Protein AF-A0A5J4PQX4-F1 (afdb_monomer)

Mean predicted aligned error: 5.19 Å

Secondary structure (DSSP, 8-state):
--HHHHHHHHHH--SPBS-GGG---HHHHHHHHHTT-B---HHHHHHHHHHTTT---HHHHHHHHSHHHHHHHTTSPPPTTSS-HHHHHHHHHHHHT-SSS-HHHHHHHHTT--S-BS---GGGS-HHHHHHHHHTT-B---HHHHHHHHHHH-

Foldseek 3Di:
DDPVVLLVVLLPDPAAAAACVVPPDLSNLLSSLLSVRHQLELLRLLVSCVVVVVDPDPSPLNNLLPPVSLQVHLVAARDCQVVHNVSSVSNVLCLLQDQSNDLNSSLSNLSNYPAADADHPCLPHDLSSVVSCVVSRRYDPDPVVVVSVVVSPD

Sequence (154 aa):
MTEKEKTLIIQKEKTKISNLSDIKMLEIDKILLQESKVVPTWNNLISHFHRDENIMSEHIIIFLNNKENAAILSEEKIAMENPDEETVDKFLSAIILNSEINNESYSMILKSIPYYYDSLAVENLPKEKVELLIKNDKLGLTEENYTTLKGFFF

pLDDT: mean 90.42, std 8.06, range [60.59, 98.56]

Organism: NCBI:txid433724

Radius of gyration: 16.73 Å; Cα contacts (8 Å, |Δi|>4): 182; chains: 1; bounding box: 44×27×49 Å

Structure (mmCIF, N/CA/C/O backbone):
data_AF-A0A5J4PQX4-F1
#
_entry.id   AF-A0A5J4PQX4-F1
#
loop_
_atom_site.group_PDB
_atom_site.id
_atom_site.type_symbol
_atom_site.label_atom_id
_atom_site.label_alt_id
_atom_site.label_comp_id
_atom_site.label_asym_id
_atom_site.label_entity_id
_atom_site.label_seq_id
_atom_site.pdbx_PDB_ins_code
_atom_site.Cartn_x
_atom_site.Cartn_y
_atom_site.Cartn_z
_atom_site.occupancy
_atom_site.B_iso_or_equiv
_atom_site.auth_seq_id
_at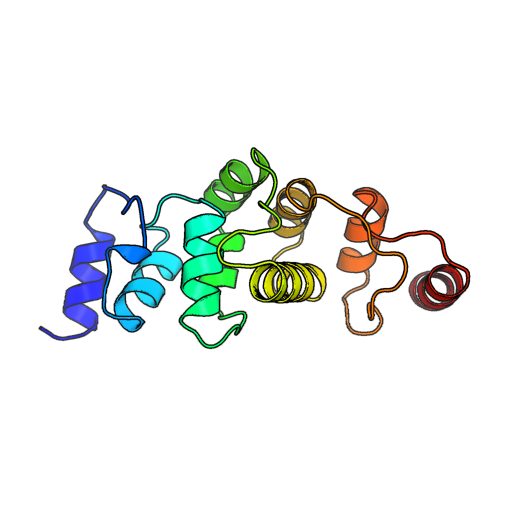om_site.auth_comp_id
_atom_site.auth_asym_id
_atom_site.auth_atom_id
_atom_site.pdbx_PDB_model_num
ATOM 1 N N . MET A 1 1 ? -13.500 16.300 26.478 1.00 61.72 1 MET A N 1
ATOM 2 C CA . MET A 1 1 ? -12.717 15.073 26.262 1.00 61.72 1 MET A CA 1
ATOM 3 C C . MET A 1 1 ? -11.481 15.443 25.462 1.00 61.72 1 MET A C 1
ATOM 5 O O . MET A 1 1 ? -11.628 16.068 24.418 1.00 61.72 1 MET A O 1
ATOM 9 N N . THR A 1 2 ? -10.298 15.153 25.986 1.00 81.75 2 THR A N 1
ATOM 10 C CA . THR A 1 2 ? -8.998 15.411 25.347 1.00 81.75 2 THR A CA 1
ATOM 11 C C . THR A 1 2 ? -8.680 14.333 24.305 1.00 81.75 2 THR A C 1
ATOM 13 O O . THR A 1 2 ? -9.243 13.241 24.362 1.00 81.75 2 THR A O 1
ATOM 16 N N . GLU A 1 3 ? -7.764 14.599 23.370 1.00 75.25 3 GLU A N 1
ATOM 17 C CA . GLU A 1 3 ? -7.321 13.594 22.383 1.00 75.25 3 GLU A CA 1
ATOM 18 C C . GLU A 1 3 ? -6.781 12.324 23.055 1.00 75.25 3 GLU A C 1
ATOM 20 O O . GLU A 1 3 ? -7.139 11.211 22.684 1.00 75.25 3 GLU A O 1
ATOM 25 N N . LYS A 1 4 ? -6.032 12.484 24.152 1.00 79.81 4 LYS A N 1
ATOM 26 C CA . LYS A 1 4 ? -5.520 11.363 24.947 1.00 79.81 4 LYS A CA 1
ATOM 27 C C . LYS A 1 4 ? -6.636 10.483 25.520 1.00 79.81 4 LYS A C 1
ATOM 29 O O . LYS A 1 4 ? -6.500 9.263 25.558 1.00 79.81 4 LYS A O 1
ATOM 34 N N . GLU A 1 5 ? -7.738 11.082 25.968 1.00 81.31 5 GLU A N 1
ATOM 35 C CA . GLU A 1 5 ? -8.900 10.335 26.468 1.00 81.31 5 GLU A CA 1
ATOM 36 C C . GLU A 1 5 ? -9.599 9.562 25.342 1.00 81.31 5 GLU A C 1
ATOM 38 O O . GLU A 1 5 ? -10.002 8.420 25.559 1.00 81.31 5 GLU A O 1
ATOM 43 N N . LYS A 1 6 ? -9.683 10.137 24.132 1.00 79.06 6 LYS A N 1
ATOM 44 C CA . LYS A 1 6 ? -10.249 9.460 22.953 1.00 79.06 6 LYS A CA 1
ATOM 45 C C . LYS A 1 6 ? -9.417 8.241 22.545 1.00 79.06 6 LYS A C 1
ATOM 47 O O . LYS A 1 6 ? -9.980 7.158 22.390 1.00 79.06 6 LYS A O 1
ATOM 52 N N . THR A 1 7 ? -8.092 8.380 22.442 1.00 78.50 7 THR A N 1
ATOM 53 C CA . THR A 1 7 ? -7.183 7.269 22.099 1.00 78.50 7 THR A CA 1
ATOM 54 C C . THR A 1 7 ? -7.295 6.116 23.098 1.00 78.50 7 THR A C 1
ATOM 56 O O . THR A 1 7 ? -7.405 4.959 22.700 1.00 78.50 7 THR A O 1
ATOM 59 N N . LEU A 1 8 ? -7.356 6.419 24.401 1.00 82.12 8 LEU A N 1
ATOM 60 C CA . LEU A 1 8 ? -7.494 5.405 25.453 1.00 82.12 8 LEU A CA 1
ATOM 61 C C . LEU A 1 8 ? -8.797 4.599 25.362 1.00 82.12 8 LEU A C 1
ATOM 63 O O . LEU A 1 8 ? -8.809 3.421 25.723 1.00 82.12 8 LEU A O 1
ATOM 67 N N . ILE A 1 9 ? -9.892 5.221 24.918 1.00 80.44 9 ILE A N 1
ATOM 68 C CA . ILE A 1 9 ? -11.162 4.522 24.684 1.00 80.44 9 ILE A CA 1
ATOM 69 C C . ILE A 1 9 ? -11.011 3.594 23.475 1.00 80.44 9 ILE A C 1
ATOM 71 O O . ILE A 1 9 ? -11.241 2.394 23.598 1.00 80.44 9 ILE A O 1
ATOM 75 N N . ILE A 1 10 ? -10.533 4.123 22.346 1.00 79.44 10 ILE A N 1
ATOM 76 C CA . ILE A 1 10 ? -10.346 3.380 21.089 1.00 79.44 10 ILE A CA 1
ATOM 77 C C . ILE A 1 10 ? -9.449 2.146 21.281 1.00 79.44 10 ILE A C 1
ATOM 79 O O . ILE A 1 10 ? -9.760 1.063 20.788 1.00 79.44 10 ILE A O 1
ATOM 83 N N . GLN A 1 11 ? -8.369 2.272 22.054 1.00 76.88 11 GLN A N 1
ATOM 84 C CA . GLN A 1 11 ? -7.459 1.161 22.346 1.00 76.88 11 GLN A CA 1
ATOM 85 C C . GLN A 1 11 ? -8.143 0.005 23.091 1.00 76.88 11 GLN A C 1
ATOM 87 O O . GLN A 1 11 ? -7.869 -1.163 22.795 1.00 76.88 11 GLN A O 1
ATOM 92 N N . LYS A 1 12 ? -9.050 0.317 24.028 1.00 82.19 12 LYS A N 1
ATOM 93 C CA . LYS A 1 12 ? -9.780 -0.676 24.837 1.00 82.19 12 LYS A CA 1
ATOM 94 C C . LYS A 1 12 ? -10.885 -1.383 24.061 1.00 82.19 12 LYS A C 1
ATOM 96 O O . LYS A 1 12 ? -11.217 -2.522 24.397 1.00 82.19 12 LYS A O 1
ATOM 101 N N . GLU A 1 13 ? -11.439 -0.732 23.044 1.00 79.25 13 GLU A N 1
ATOM 102 C CA . GLU A 1 13 ? -12.499 -1.314 22.234 1.00 79.25 13 GLU A CA 1
ATOM 103 C C . GLU A 1 13 ? -11.975 -2.457 21.367 1.00 79.25 13 GLU A C 1
ATOM 105 O O . GLU A 1 13 ? -10.957 -2.345 20.683 1.00 79.25 13 GLU A O 1
ATOM 110 N N . LYS A 1 14 ? -12.670 -3.595 21.396 1.00 81.56 14 LYS A N 1
ATOM 111 C CA . LYS A 1 14 ? -12.298 -4.769 20.587 1.00 81.56 14 LYS A CA 1
ATOM 112 C C . LYS A 1 14 ? -12.873 -4.711 19.174 1.00 81.56 14 LYS A C 1
ATOM 114 O O . LYS A 1 14 ? -12.337 -5.351 18.275 1.00 81.56 14 LYS A O 1
ATOM 119 N N . THR A 1 15 ? -13.959 -3.971 18.989 1.00 87.25 15 THR A N 1
ATOM 120 C CA . THR A 1 15 ? -14.681 -3.892 17.720 1.00 87.25 15 THR A CA 1
ATOM 121 C C . THR A 1 15 ? -13.960 -2.950 16.760 1.00 87.25 15 THR A C 1
ATOM 1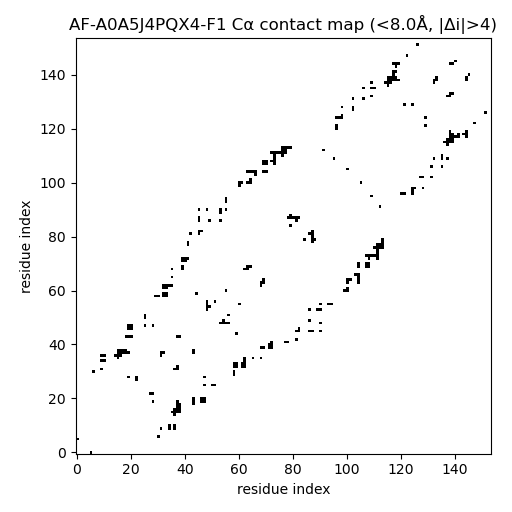23 O O . THR A 1 15 ? -13.627 -1.827 17.131 1.00 87.25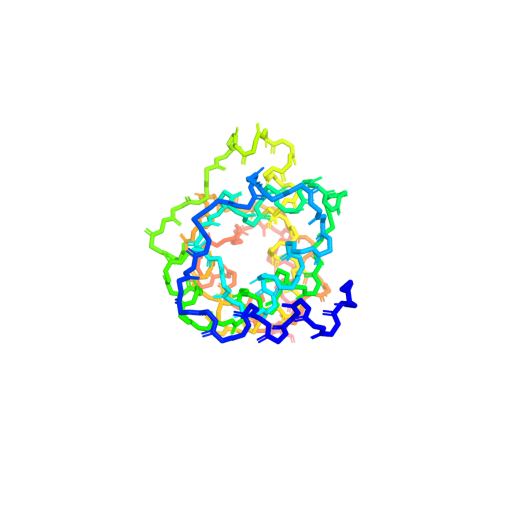 15 THR A O 1
ATOM 126 N N . LYS A 1 16 ? -13.733 -3.397 15.519 1.00 89.81 16 LYS A N 1
ATOM 127 C CA . LYS A 1 16 ? -13.255 -2.530 14.435 1.00 89.81 16 LYS A CA 1
ATOM 128 C C . LYS A 1 16 ? -14.429 -1.744 13.846 1.00 89.81 16 LYS A C 1
ATOM 130 O O . LYS A 1 16 ? -15.505 -2.302 13.639 1.00 89.81 16 LYS A O 1
ATOM 135 N N . ILE A 1 17 ? -14.206 -0.472 13.539 1.00 91.19 17 ILE A N 1
ATOM 136 C CA . ILE A 1 17 ? -15.125 0.347 12.749 1.00 91.19 17 ILE A CA 1
ATOM 137 C C . ILE A 1 17 ? -15.134 -0.182 11.315 1.00 91.19 17 ILE A C 1
ATOM 139 O O . ILE A 1 17 ? -14.079 -0.370 10.707 1.00 91.19 17 ILE A O 1
ATOM 143 N N . SER A 1 18 ? -16.323 -0.444 10.776 1.00 91.94 18 SER A N 1
ATOM 144 C CA . SER A 1 18 ? -16.466 -0.998 9.428 1.00 91.94 18 SER A CA 1
ATOM 145 C C . SER A 1 18 ? -16.123 0.016 8.342 1.00 91.94 18 SER A C 1
ATOM 147 O O . SER A 1 18 ? -15.409 -0.337 7.406 1.00 91.94 18 SER A O 1
ATOM 149 N N . ASN A 1 19 ? -16.596 1.259 8.477 1.00 91.00 19 ASN A N 1
ATOM 150 C CA . ASN A 1 19 ? -16.437 2.292 7.462 1.00 91.00 19 ASN A CA 1
ATOM 151 C C . ASN A 1 19 ? -15.980 3.631 8.067 1.00 91.00 19 ASN A C 1
ATOM 153 O O . ASN A 1 19 ? -16.634 4.176 8.955 1.00 91.00 19 ASN A O 1
ATOM 157 N N . LEU A 1 20 ? -14.861 4.171 7.577 1.00 91.56 20 LEU A N 1
ATOM 158 C CA . LEU A 1 20 ? -14.348 5.480 7.991 1.00 91.56 20 LEU A CA 1
ATOM 159 C C . LEU A 1 20 ? -15.215 6.647 7.509 1.00 91.56 20 LEU A C 1
ATOM 161 O O . LEU A 1 20 ? -15.202 7.702 8.141 1.00 91.56 20 LEU A O 1
ATOM 165 N N . SER A 1 21 ? -16.016 6.472 6.452 1.00 85.56 21 SER A N 1
ATOM 166 C CA . SER A 1 21 ? -16.924 7.529 5.984 1.00 85.56 21 SER A CA 1
ATOM 167 C C . SER A 1 21 ? -17.981 7.914 7.025 1.00 85.56 21 SER A C 1
ATOM 169 O O . SER A 1 21 ? -18.513 9.021 6.981 1.00 85.56 21 SER A O 1
ATOM 171 N N . ASP A 1 22 ? -18.271 7.026 7.981 1.00 87.50 22 ASP A N 1
ATOM 172 C CA . ASP A 1 22 ? -19.215 7.286 9.073 1.00 87.50 22 ASP A CA 1
ATOM 173 C C . ASP A 1 22 ? -18.620 8.225 10.145 1.00 87.50 22 ASP A C 1
ATOM 175 O O . ASP A 1 22 ? -19.343 8.784 10.979 1.00 87.50 22 ASP A O 1
ATOM 179 N N . ILE A 1 23 ? -17.299 8.437 10.120 1.00 88.88 23 ILE A N 1
ATOM 180 C CA . ILE A 1 23 ? -16.551 9.252 11.076 1.00 88.88 23 ILE A CA 1
ATOM 181 C C . ILE A 1 23 ? -16.296 10.643 10.489 1.00 88.88 23 ILE A C 1
ATOM 183 O O . ILE A 1 23 ? -15.562 10.831 9.522 1.00 88.88 23 ILE A O 1
ATOM 187 N N . LYS A 1 24 ? -16.878 11.672 11.112 1.00 87.69 24 LYS A N 1
ATOM 188 C CA . LYS A 1 24 ? -16.828 13.051 10.589 1.00 87.69 24 LYS A CA 1
ATOM 189 C C . LYS A 1 24 ? -15.493 13.767 10.806 1.00 87.69 24 LYS A C 1
ATOM 191 O O . LYS A 1 24 ? -15.180 14.686 10.057 1.00 87.69 24 LYS A O 1
ATOM 196 N N . MET A 1 25 ? -14.726 13.384 11.825 1.00 91.00 25 MET A N 1
ATOM 197 C CA . MET A 1 25 ? -13.499 14.083 12.225 1.00 91.00 25 MET A CA 1
ATOM 198 C C . MET A 1 25 ? -12.269 13.356 11.687 1.00 91.00 25 MET A C 1
ATOM 200 O O . MET A 1 25 ? -12.039 12.206 12.051 1.00 91.00 25 MET A O 1
ATOM 204 N N . LEU A 1 26 ? -11.470 14.040 10.869 1.00 92.06 26 LEU A N 1
ATOM 205 C CA . LEU A 1 26 ? -10.273 13.473 10.244 1.00 92.06 26 LEU A CA 1
ATOM 206 C C . LEU A 1 26 ? -9.219 13.048 11.280 1.00 92.06 26 LEU A C 1
ATOM 208 O O . LEU A 1 26 ? -8.519 12.058 11.091 1.00 92.06 26 LEU A O 1
ATOM 212 N N . GLU A 1 27 ? -9.140 13.748 12.411 1.00 91.38 27 GLU A N 1
ATOM 213 C CA . 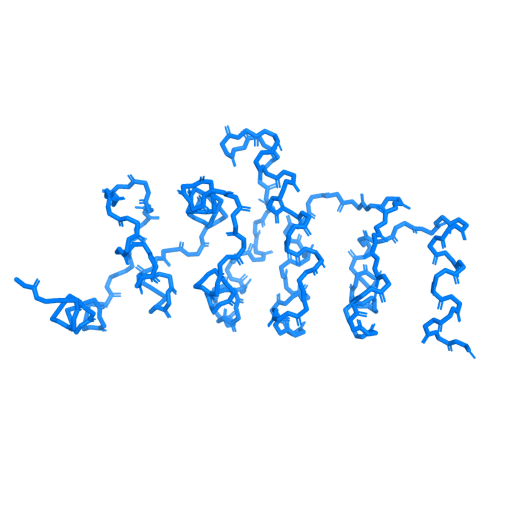GLU A 1 27 ? -8.259 13.391 13.527 1.00 91.38 27 GLU A CA 1
ATOM 214 C C . GLU A 1 27 ? -8.630 12.032 14.132 1.00 91.38 27 GLU A C 1
ATOM 216 O O . GLU A 1 27 ? -7.753 11.276 14.545 1.00 91.38 27 GLU A O 1
ATOM 221 N N . ILE A 1 28 ? -9.923 11.686 14.147 1.00 91.44 28 ILE A N 1
ATOM 222 C CA . ILE A 1 28 ? -10.376 10.382 14.640 1.00 91.44 28 ILE A CA 1
ATOM 223 C C . ILE A 1 28 ? -10.004 9.285 13.639 1.00 91.44 28 ILE A C 1
ATOM 225 O O . ILE A 1 28 ? -9.542 8.233 14.074 1.00 91.44 28 ILE A O 1
ATOM 229 N N . ASP A 1 29 ? -10.124 9.523 12.327 1.00 93.31 29 ASP A N 1
ATOM 230 C CA . ASP A 1 29 ? -9.667 8.563 11.310 1.00 93.31 29 ASP A CA 1
ATOM 231 C C . ASP A 1 29 ? -8.187 8.212 11.502 1.00 93.31 29 ASP A C 1
ATOM 233 O O . ASP A 1 29 ? -7.819 7.037 11.500 1.00 93.31 29 ASP A O 1
ATOM 237 N N . LYS A 1 30 ? -7.349 9.235 11.724 1.00 94.25 30 LYS A N 1
ATOM 238 C CA . LYS A 1 30 ? -5.903 9.088 11.943 1.00 94.25 30 LYS A CA 1
ATOM 239 C C . LYS A 1 30 ? -5.608 8.179 13.138 1.00 94.25 30 LYS A C 1
ATOM 241 O O . LYS A 1 30 ? -4.837 7.228 13.007 1.00 94.25 30 LYS A O 1
ATOM 246 N N . ILE A 1 31 ? -6.290 8.396 14.267 1.00 93.69 31 ILE A N 1
ATOM 247 C CA . ILE A 1 31 ? -6.165 7.543 15.463 1.00 93.69 31 ILE A CA 1
ATOM 248 C C . ILE A 1 31 ? -6.647 6.116 15.171 1.00 93.69 31 ILE A C 1
ATOM 250 O O . ILE A 1 31 ? -5.998 5.147 15.558 1.00 93.69 31 ILE A O 1
ATOM 254 N N . LEU A 1 32 ? -7.780 5.965 14.483 1.00 95.06 32 LEU A N 1
ATOM 255 C CA . LEU A 1 32 ? -8.351 4.657 14.170 1.00 95.06 32 LEU A CA 1
ATOM 256 C C . LEU A 1 32 ? -7.447 3.823 13.246 1.00 95.06 32 LEU A C 1
ATOM 258 O O . LEU A 1 32 ? -7.321 2.615 13.458 1.00 95.06 32 LEU A O 1
ATOM 262 N N . LEU A 1 33 ? -6.808 4.450 12.255 1.00 96.12 33 LEU A N 1
ATOM 263 C CA . LEU A 1 33 ? -5.823 3.805 11.382 1.00 96.12 33 LEU A CA 1
ATOM 264 C C . LEU A 1 33 ? -4.555 3.435 12.156 1.00 96.12 33 LEU A C 1
ATOM 266 O O . LEU A 1 33 ? -4.131 2.281 12.126 1.00 96.12 33 LEU A O 1
ATOM 270 N N . GLN A 1 34 ? -3.996 4.366 12.928 1.00 95.06 34 GLN A N 1
ATOM 271 C CA . GLN A 1 34 ? -2.799 4.104 13.729 1.00 95.06 34 GLN A CA 1
ATOM 272 C C . GLN A 1 34 ? -2.991 2.932 14.703 1.00 95.06 34 GLN A C 1
ATOM 274 O O . GLN A 1 34 ? -2.115 2.082 14.842 1.00 95.06 34 GLN A O 1
ATOM 279 N N . GLU A 1 35 ? -4.164 2.842 15.329 1.00 93.81 35 GLU A N 1
ATOM 280 C CA . GLU A 1 35 ? -4.504 1.784 16.287 1.00 93.81 35 GLU A CA 1
ATOM 281 C C . GLU A 1 35 ? -5.063 0.510 15.619 1.00 93.81 35 GLU A C 1
ATOM 283 O O . GLU A 1 35 ? -5.472 -0.430 16.306 1.00 93.81 35 GLU A O 1
ATOM 288 N N . SER A 1 36 ? -5.111 0.457 14.278 1.00 95.19 36 SER A N 1
ATOM 289 C CA . SER A 1 36 ? -5.689 -0.656 13.504 1.00 95.19 36 SER A CA 1
ATOM 290 C C . SER A 1 36 ? -7.123 -1.027 13.930 1.00 95.19 36 SER A C 1
ATOM 292 O O . SER A 1 36 ? -7.513 -2.199 13.942 1.00 95.19 36 SER A O 1
ATOM 294 N N . LYS A 1 37 ? -7.935 -0.021 14.279 1.00 95.31 37 LYS A N 1
ATOM 295 C CA . LYS A 1 37 ? -9.331 -0.159 14.743 1.00 95.31 37 LYS A CA 1
ATOM 296 C C . LYS A 1 37 ? -10.361 0.037 13.636 1.00 95.31 37 LYS A C 1
ATOM 298 O O . LYS A 1 37 ? -11.532 0.275 13.913 1.00 95.31 37 LYS A O 1
ATOM 303 N N . VAL A 1 38 ? -9.940 -0.099 12.386 1.00 95.69 38 VAL A N 1
ATOM 304 C CA . VAL A 1 38 ? -10.788 -0.038 11.192 1.00 95.69 38 VAL A CA 1
ATOM 305 C C . VAL A 1 38 ? -10.644 -1.342 10.423 1.00 95.69 38 VAL A C 1
ATOM 307 O O . VAL A 1 38 ? -9.568 -1.945 10.412 1.00 95.69 38 VAL A O 1
ATOM 310 N N . VAL A 1 39 ? -11.731 -1.812 9.814 1.00 96.56 39 VAL A N 1
ATOM 311 C CA . VAL A 1 39 ? -11.691 -3.002 8.957 1.00 96.56 39 VAL A CA 1
ATOM 312 C C . VAL A 1 39 ? -10.753 -2.732 7.765 1.00 96.56 39 VAL A C 1
ATOM 314 O O . VAL A 1 39 ? -10.925 -1.700 7.109 1.00 96.56 39 VAL A O 1
ATOM 317 N N . PRO A 1 40 ? -9.780 -3.616 7.464 1.00 96.94 40 PRO A N 1
ATOM 318 C CA . PRO A 1 40 ? -8.805 -3.404 6.392 1.00 96.94 40 PRO A CA 1
ATOM 319 C C . PRO A 1 40 ? -9.451 -3.539 5.013 1.00 96.94 40 PRO A C 1
ATOM 321 O O . PRO A 1 40 ? -9.427 -4.598 4.400 1.00 96.94 40 PRO A O 1
ATOM 324 N N . THR A 1 41 ? -10.052 -2.456 4.532 1.00 97.00 41 THR A N 1
ATOM 325 C CA . THR A 1 41 ? -10.608 -2.368 3.180 1.00 97.00 41 THR A CA 1
ATOM 326 C C . THR A 1 41 ? -9.919 -1.248 2.419 1.00 97.00 41 THR A C 1
ATOM 328 O O . THR A 1 41 ? -9.580 -0.209 2.996 1.00 97.00 41 THR A O 1
ATOM 331 N N . TRP A 1 42 ? -9.751 -1.426 1.109 1.00 97.31 42 TRP A N 1
ATOM 332 C CA . TRP A 1 42 ? -9.213 -0.374 0.248 1.00 97.31 42 TRP A CA 1
ATOM 333 C C . TRP A 1 42 ? -10.085 0.882 0.277 1.00 97.31 42 TRP A C 1
ATOM 335 O O . TRP A 1 42 ? -9.556 1.984 0.370 1.00 97.31 42 TRP A O 1
ATOM 345 N N . ASN A 1 43 ? -11.410 0.718 0.337 1.00 95.31 43 ASN A N 1
ATOM 346 C CA . ASN A 1 43 ? -12.352 1.831 0.455 1.00 95.31 43 ASN A CA 1
ATOM 347 C C . ASN A 1 43 ? -12.080 2.708 1.683 1.00 95.31 43 ASN A C 1
ATOM 349 O O . ASN A 1 43 ? -12.125 3.930 1.564 1.00 95.31 43 ASN A O 1
ATOM 353 N N . ASN A 1 44 ? -11.764 2.118 2.843 1.00 96.00 44 ASN A N 1
ATOM 354 C CA . ASN A 1 44 ? -11.432 2.890 4.043 1.00 96.00 44 ASN A CA 1
ATOM 355 C C . ASN A 1 44 ? -10.160 3.724 3.849 1.00 96.00 44 ASN A C 1
ATOM 357 O O . ASN A 1 44 ? -10.141 4.902 4.206 1.00 96.00 44 ASN A O 1
ATOM 361 N N . LEU A 1 45 ? -9.117 3.136 3.256 1.00 97.38 45 LEU A N 1
ATOM 362 C CA . LEU A 1 45 ? -7.843 3.823 3.043 1.00 97.38 45 LEU A CA 1
ATOM 363 C C . LEU A 1 45 ? -7.945 4.920 1.985 1.00 97.38 45 LEU A C 1
ATOM 365 O O . LEU A 1 45 ? -7.479 6.029 2.223 1.00 97.38 45 LEU A O 1
ATOM 369 N N . ILE A 1 46 ? -8.600 4.640 0.858 1.00 96.19 46 ILE A N 1
ATOM 370 C CA . ILE A 1 46 ? -8.767 5.606 -0.232 1.00 96.19 46 ILE A CA 1
ATOM 371 C C . ILE A 1 46 ? -9.687 6.750 0.210 1.00 96.19 46 ILE A C 1
ATOM 373 O O . ILE A 1 46 ? -9.386 7.910 -0.053 1.00 96.19 46 ILE A O 1
ATOM 377 N N . SER A 1 47 ? -10.766 6.457 0.947 1.00 92.94 47 SER A N 1
ATOM 378 C CA . SER A 1 47 ? -11.646 7.504 1.491 1.00 92.94 47 SER A CA 1
ATOM 379 C C . SER A 1 47 ? -10.898 8.418 2.460 1.00 92.94 47 SER A C 1
ATOM 381 O O . SER A 1 47 ? -11.064 9.635 2.410 1.00 92.94 47 SER A O 1
ATOM 383 N N . HIS A 1 48 ? -10.059 7.850 3.333 1.00 95.00 48 HIS A N 1
ATOM 384 C CA . HIS A 1 48 ? -9.221 8.644 4.226 1.00 95.00 48 HIS A CA 1
ATOM 385 C C . HIS A 1 48 ? -8.196 9.481 3.450 1.00 95.00 48 HIS A C 1
ATOM 387 O O . HIS A 1 48 ? -8.101 10.681 3.682 1.00 95.00 48 HIS A O 1
ATOM 393 N N . PHE A 1 49 ? -7.487 8.871 2.497 1.00 96.50 49 PHE A N 1
ATOM 394 C CA . PHE A 1 49 ? -6.524 9.541 1.622 1.00 96.50 49 PHE A CA 1
ATOM 395 C C . PHE A 1 49 ? -7.151 10.727 0.881 1.00 96.50 49 PHE A C 1
ATOM 397 O O . PHE A 1 49 ? -6.608 11.825 0.917 1.00 96.50 49 PHE A O 1
ATOM 404 N N . HIS A 1 50 ? -8.333 10.539 0.291 1.00 94.38 50 HIS A N 1
ATOM 405 C CA . HIS A 1 50 ? -9.074 11.597 -0.393 1.00 94.38 50 HIS A CA 1
ATOM 406 C C . HIS A 1 50 ? -9.438 12.755 0.548 1.00 94.38 50 HIS A C 1
ATOM 408 O O . HIS A 1 50 ? -9.298 13.926 0.196 1.00 94.38 50 HIS A O 1
ATOM 414 N N . ARG A 1 51 ? -9.876 12.438 1.774 1.00 92.56 51 ARG A N 1
ATOM 415 C CA . ARG A 1 51 ? -10.214 13.437 2.801 1.00 92.56 51 ARG A CA 1
ATOM 416 C C . ARG A 1 51 ? -8.994 14.168 3.360 1.00 92.56 51 ARG A C 1
ATOM 418 O O . ARG A 1 51 ? -9.141 15.311 3.779 1.00 92.56 51 ARG A O 1
ATOM 425 N N . ASP A 1 52 ? -7.829 13.526 3.379 1.00 94.25 52 ASP A N 1
ATOM 426 C CA . ASP A 1 52 ? -6.536 14.097 3.790 1.00 94.25 52 ASP A CA 1
ATOM 427 C C . ASP A 1 52 ? -5.780 14.660 2.570 1.00 94.25 52 ASP A C 1
ATOM 429 O O . ASP A 1 52 ? -4.572 14.498 2.440 1.00 94.25 52 ASP A O 1
ATOM 433 N N . GLU A 1 53 ? -6.513 15.289 1.643 1.00 94.06 53 GLU A N 1
ATOM 434 C CA . GLU A 1 53 ? -5.980 16.021 0.481 1.00 94.06 53 GLU A CA 1
ATOM 435 C C . GLU A 1 53 ? -5.120 15.180 -0.485 1.00 94.06 53 GLU A C 1
ATOM 437 O O . GLU A 1 53 ? -4.232 15.700 -1.160 1.00 94.06 53 GLU A O 1
ATOM 442 N N . ASN A 1 54 ? -5.406 13.879 -0.602 1.00 94.75 54 ASN A N 1
ATOM 443 C CA . ASN A 1 54 ? -4.629 12.913 -1.387 1.00 94.75 54 ASN A CA 1
ATOM 444 C C . ASN A 1 54 ? -3.166 12.799 -0.923 1.00 94.75 54 ASN A C 1
ATOM 446 O O . ASN A 1 54 ? -2.248 12.633 -1.733 1.00 94.75 54 ASN A O 1
ATOM 450 N N . ILE A 1 55 ? -2.945 12.889 0.391 1.00 94.25 55 ILE A N 1
ATOM 451 C CA . ILE A 1 55 ? -1.630 12.733 1.012 1.00 94.25 55 ILE A CA 1
ATOM 452 C C . ILE A 1 55 ? -1.489 11.316 1.568 1.00 94.25 55 ILE A C 1
ATOM 454 O O . ILE A 1 55 ? -2.311 10.837 2.351 1.00 94.25 55 ILE A O 1
ATOM 458 N N . MET A 1 56 ? -0.398 10.641 1.196 1.00 95.75 56 MET A N 1
ATOM 459 C CA . MET A 1 56 ? -0.011 9.371 1.811 1.00 95.75 56 MET A CA 1
ATOM 460 C C . MET A 1 56 ? 0.502 9.644 3.224 1.00 95.75 56 MET A C 1
ATOM 462 O O . MET A 1 56 ? 1.676 9.947 3.423 1.00 95.75 56 MET A O 1
ATOM 466 N N . SER A 1 57 ? -0.403 9.606 4.199 1.00 95.19 57 SER A N 1
ATOM 467 C CA . SER A 1 57 ? -0.088 9.944 5.583 1.00 95.19 57 SER A CA 1
ATOM 468 C C . SER A 1 57 ? 0.596 8.789 6.322 1.00 95.19 57 SER A C 1
ATOM 470 O O . SER A 1 57 ? 0.379 7.612 6.023 1.00 95.19 57 SER A O 1
ATOM 472 N N . GLU A 1 58 ? 1.375 9.120 7.356 1.00 96.69 58 GLU A N 1
ATOM 473 C CA . GLU A 1 58 ? 2.033 8.134 8.229 1.00 96.69 58 GLU A CA 1
ATOM 474 C C . GLU A 1 58 ? 1.032 7.119 8.816 1.00 96.69 58 GLU A C 1
ATOM 476 O O . GLU A 1 58 ? 1.340 5.939 8.938 1.00 96.69 58 GLU A O 1
ATOM 481 N N . HIS A 1 59 ? -0.202 7.537 9.110 1.00 96.50 59 HIS A N 1
ATOM 482 C CA . HIS A 1 59 ? -1.249 6.670 9.662 1.00 96.50 59 HIS A CA 1
ATOM 483 C C . HIS A 1 59 ? -1.681 5.577 8.672 1.00 96.50 59 HIS A C 1
ATOM 485 O O . HIS A 1 59 ? -1.917 4.440 9.086 1.00 96.50 59 HIS A O 1
ATOM 491 N N . ILE A 1 60 ? -1.742 5.890 7.369 1.00 97.94 60 ILE A N 1
ATOM 492 C CA . ILE A 1 60 ? -1.977 4.885 6.320 1.00 97.94 60 ILE A CA 1
ATOM 493 C C . ILE A 1 60 ? -0.793 3.920 6.279 1.00 97.94 60 ILE A C 1
ATOM 495 O O . ILE A 1 60 ? -0.994 2.709 6.278 1.00 97.94 60 ILE A O 1
ATOM 499 N N . ILE A 1 61 ? 0.437 4.437 6.297 1.00 98.25 61 ILE A N 1
ATOM 500 C CA . ILE A 1 61 ? 1.659 3.622 6.230 1.00 98.25 61 ILE A CA 1
ATOM 501 C C . ILE A 1 61 ? 1.757 2.683 7.439 1.00 98.25 61 ILE A C 1
ATOM 503 O O . ILE A 1 61 ? 2.024 1.495 7.267 1.00 98.25 61 ILE A O 1
ATOM 507 N N . ILE A 1 62 ? 1.472 3.167 8.652 1.00 98.31 62 ILE A N 1
ATOM 508 C CA . ILE A 1 62 ? 1.392 2.354 9.876 1.00 98.31 62 ILE A CA 1
ATOM 509 C C . ILE A 1 62 ? 0.338 1.253 9.718 1.00 98.31 62 ILE A C 1
ATOM 511 O O . ILE A 1 62 ? 0.615 0.091 10.021 1.00 98.31 62 ILE A O 1
ATOM 515 N N . PHE A 1 63 ? -0.851 1.594 9.211 1.00 98.38 63 PHE A N 1
ATOM 516 C CA . PHE A 1 63 ? -1.926 0.626 8.999 1.00 98.38 63 PHE A CA 1
ATOM 517 C C . PHE A 1 63 ? -1.546 -0.445 7.967 1.00 98.38 63 PHE A C 1
ATOM 519 O O . PHE A 1 63 ? -1.817 -1.624 8.198 1.00 98.38 63 PHE A O 1
ATOM 526 N N . LEU A 1 64 ? -0.898 -0.051 6.866 1.00 98.50 64 LEU A N 1
ATOM 527 C CA . LEU A 1 64 ? -0.391 -0.947 5.822 1.00 98.50 64 LEU A CA 1
ATOM 528 C C . LEU A 1 64 ? 0.775 -1.810 6.315 1.00 98.50 64 LEU A C 1
ATOM 530 O O . LEU A 1 64 ? 0.897 -2.954 5.900 1.00 98.50 64 LEU A O 1
ATOM 534 N N . ASN A 1 65 ? 1.611 -1.294 7.218 1.00 98.56 65 ASN A N 1
ATOM 535 C CA . ASN A 1 65 ? 2.731 -2.024 7.812 1.00 98.56 65 ASN A CA 1
ATOM 536 C C . ASN A 1 65 ? 2.310 -3.028 8.892 1.00 98.56 65 ASN A C 1
ATOM 538 O O . ASN A 1 65 ? 3.130 -3.846 9.322 1.00 98.56 65 ASN A O 1
ATOM 542 N N . ASN A 1 66 ? 1.045 -3.005 9.317 1.00 98.19 66 ASN A N 1
ATOM 543 C CA . ASN A 1 66 ? 0.469 -4.073 10.115 1.00 98.19 66 ASN A CA 1
ATOM 544 C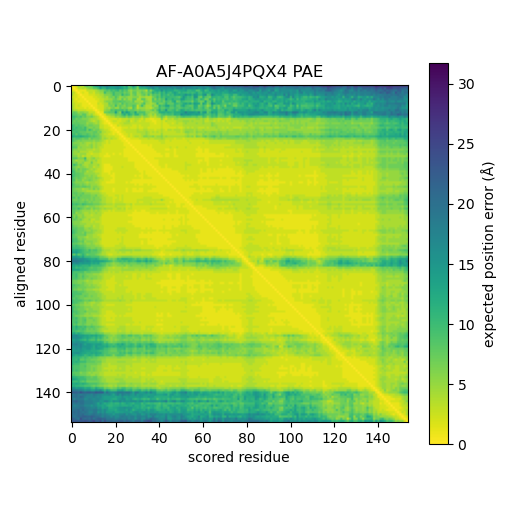 C . ASN A 1 66 ? 0.228 -5.303 9.226 1.00 98.19 66 ASN A C 1
ATOM 546 O O . ASN A 1 66 ? -0.638 -5.306 8.352 1.00 98.19 66 ASN A O 1
ATOM 550 N N . LYS A 1 67 ? 0.972 -6.378 9.501 1.00 97.44 67 LYS A N 1
ATOM 551 C CA . LYS A 1 67 ? 0.942 -7.624 8.726 1.00 97.44 67 LYS A CA 1
ATOM 552 C C . LYS A 1 67 ? -0.452 -8.244 8.581 1.00 97.44 67 LYS A C 1
ATOM 554 O O . LYS A 1 67 ? -0.751 -8.792 7.526 1.00 97.44 67 LYS A O 1
ATOM 559 N N . GLU A 1 68 ? -1.294 -8.185 9.612 1.00 97.56 68 GLU A N 1
ATOM 560 C CA . GLU A 1 68 ? -2.658 -8.729 9.546 1.00 97.56 68 GLU A CA 1
ATOM 561 C C . GLU A 1 68 ? -3.524 -7.905 8.587 1.00 97.56 68 GLU A C 1
ATOM 563 O O . GLU A 1 68 ? -4.223 -8.464 7.744 1.00 97.56 68 GLU A O 1
ATOM 568 N N . ASN A 1 69 ? -3.421 -6.576 8.662 1.00 98.25 69 ASN A N 1
ATOM 569 C CA . ASN A 1 69 ? -4.142 -5.688 7.755 1.00 98.25 69 ASN A CA 1
ATOM 570 C C . ASN A 1 69 ? -3.665 -5.872 6.309 1.00 98.25 69 ASN A C 1
ATOM 572 O O . ASN A 1 69 ? -4.497 -6.000 5.416 1.00 98.25 69 ASN A O 1
ATOM 576 N N . ALA A 1 70 ? -2.348 -5.929 6.077 1.00 98.38 70 ALA A N 1
ATOM 577 C CA . ALA A 1 70 ? -1.774 -6.160 4.751 1.00 98.38 70 ALA A CA 1
ATOM 578 C C . ALA A 1 70 ? -2.220 -7.500 4.153 1.00 98.38 70 ALA A C 1
ATOM 580 O O . ALA A 1 70 ? -2.535 -7.566 2.966 1.00 98.38 70 ALA A O 1
ATOM 581 N N . ALA A 1 71 ? -2.276 -8.556 4.973 1.00 98.19 71 ALA A N 1
ATOM 582 C CA . ALA A 1 71 ? -2.748 -9.866 4.545 1.00 98.19 71 ALA A CA 1
ATOM 583 C C . ALA A 1 71 ? -4.206 -9.801 4.069 1.00 98.19 71 ALA A C 1
ATOM 585 O O . ALA A 1 71 ? -4.466 -10.192 2.935 1.00 98.19 71 ALA A O 1
ATOM 586 N N . ILE A 1 72 ? -5.109 -9.226 4.874 1.00 98.12 72 ILE A N 1
ATOM 587 C CA . ILE A 1 72 ? -6.532 -9.068 4.522 1.00 98.12 72 ILE A CA 1
ATOM 588 C C . ILE A 1 72 ? -6.691 -8.217 3.256 1.00 98.12 72 ILE A C 1
ATOM 590 O O . ILE A 1 72 ? -7.382 -8.608 2.323 1.00 98.12 72 ILE A O 1
ATOM 594 N N . LEU A 1 73 ? -6.005 -7.073 3.184 1.00 98.19 73 LEU A N 1
ATOM 595 C CA . LEU A 1 73 ? -6.055 -6.185 2.018 1.00 98.19 73 LEU A CA 1
ATOM 596 C C . LEU A 1 73 ? -5.584 -6.883 0.733 1.00 98.19 73 LEU A C 1
ATOM 598 O O . LEU A 1 73 ? -6.124 -6.617 -0.341 1.00 98.19 73 LEU A O 1
ATOM 602 N N . SER A 1 74 ? -4.604 -7.788 0.841 1.00 97.56 74 SER A N 1
ATOM 603 C CA . SER A 1 74 ? -4.045 -8.527 -0.299 1.00 97.56 74 SER A CA 1
ATOM 604 C C . SER A 1 74 ? -4.992 -9.554 -0.926 1.00 97.56 74 SER A C 1
ATOM 606 O O . SER A 1 74 ? -4.704 -10.060 -2.013 1.00 97.56 74 SER A O 1
ATOM 608 N N . GLU A 1 75 ? -6.108 -9.864 -0.261 1.00 97.19 75 GLU A N 1
ATOM 609 C CA . GLU A 1 75 ? -7.125 -10.804 -0.747 1.00 97.19 75 GLU A CA 1
ATOM 610 C C . GLU A 1 75 ? -8.008 -10.191 -1.842 1.00 97.19 75 GLU A C 1
ATOM 612 O O . GLU A 1 75 ? -8.565 -10.917 -2.666 1.00 97.19 75 GLU A O 1
ATOM 617 N N . GLU A 1 76 ? -8.092 -8.859 -1.901 1.00 94.62 76 GLU A N 1
ATOM 618 C CA . GLU A 1 76 ? -8.932 -8.134 -2.851 1.00 94.62 76 GLU A CA 1
ATOM 619 C C . GLU A 1 76 ? -8.115 -7.162 -3.709 1.00 94.62 76 GLU A C 1
ATOM 621 O O . GLU A 1 76 ? -7.117 -6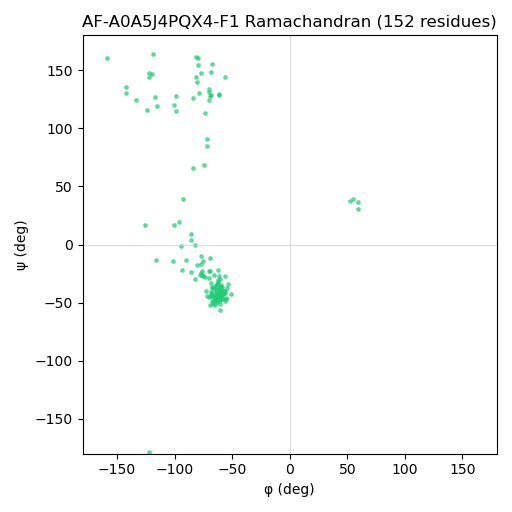.575 -3.275 1.00 94.62 76 GLU A O 1
ATOM 626 N N . LYS A 1 77 ? -8.554 -6.977 -4.958 1.00 95.88 77 LYS A N 1
ATOM 627 C CA . LYS A 1 77 ? -8.007 -5.956 -5.857 1.00 95.88 77 LYS A CA 1
ATOM 628 C C . LYS A 1 77 ? -8.539 -4.574 -5.485 1.00 95.88 77 LYS A C 1
ATOM 630 O O . LYS A 1 77 ? -9.687 -4.437 -5.072 1.00 95.88 77 LYS A O 1
ATOM 635 N N . ILE A 1 78 ? -7.719 -3.548 -5.696 1.00 95.75 78 ILE A N 1
ATOM 636 C CA . ILE A 1 78 ? -8.145 -2.152 -5.571 1.00 95.75 78 ILE A CA 1
ATOM 637 C C . ILE A 1 78 ? -9.108 -1.834 -6.721 1.00 95.75 78 ILE A C 1
ATOM 639 O O . ILE A 1 78 ? -8.795 -2.087 -7.886 1.00 95.75 78 ILE A O 1
ATOM 643 N N . ALA A 1 79 ? -10.286 -1.304 -6.387 1.00 91.81 79 ALA A N 1
ATOM 644 C CA . ALA A 1 79 ? -11.258 -0.847 -7.373 1.00 91.81 79 ALA A CA 1
ATOM 645 C C . ALA A 1 79 ? -10.743 0.420 -8.071 1.00 91.81 79 ALA A C 1
ATOM 647 O O . ALA A 1 79 ? -10.282 1.334 -7.397 1.00 91.81 79 ALA A O 1
ATOM 648 N N . MET A 1 80 ? -10.848 0.478 -9.401 1.00 86.31 80 MET A N 1
ATOM 649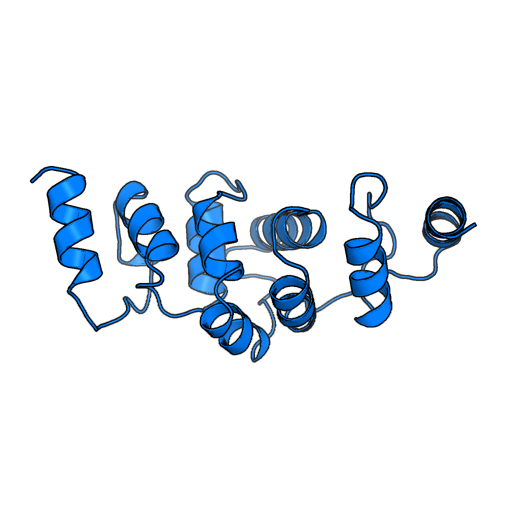 C CA . MET A 1 80 ? -10.257 1.557 -10.209 1.00 86.31 80 MET A CA 1
ATOM 650 C C . MET A 1 80 ? -11.048 2.873 -10.170 1.00 86.31 80 MET A C 1
ATOM 652 O O . MET A 1 80 ? -10.506 3.912 -10.509 1.00 86.31 80 MET A O 1
ATOM 656 N N . GLU A 1 81 ? -12.311 2.847 -9.742 1.00 82.44 81 GLU A N 1
ATOM 657 C CA . GLU A 1 81 ? -13.237 3.981 -9.903 1.00 82.44 81 GLU A CA 1
ATOM 658 C C . GLU A 1 81 ? -13.888 4.430 -8.581 1.00 82.44 81 GLU A C 1
ATOM 660 O O . GLU A 1 81 ? -14.914 5.102 -8.599 1.00 82.44 81 GLU A O 1
ATOM 665 N N . ASN A 1 82 ? -13.345 4.044 -7.418 1.00 81.38 82 ASN A N 1
ATOM 666 C CA . ASN A 1 82 ? -13.927 4.407 -6.121 1.00 81.38 82 ASN A CA 1
ATOM 667 C C . ASN A 1 82 ? -12.917 5.142 -5.220 1.00 81.38 82 ASN A C 1
ATOM 669 O O . ASN A 1 82 ? -11.952 4.511 -4.781 1.00 81.38 82 ASN A O 1
ATOM 673 N N . PRO A 1 83 ? -13.148 6.420 -4.863 1.00 81.62 83 PRO A N 1
ATOM 674 C CA . PRO A 1 83 ? -14.338 7.233 -5.155 1.00 81.62 83 PRO A CA 1
ATOM 675 C C . PRO A 1 83 ? -14.402 7.781 -6.589 1.00 81.62 83 PRO A C 1
ATOM 677 O O . PRO A 1 83 ? -15.492 8.068 -7.075 1.00 81.62 83 PRO A O 1
ATOM 680 N N . ASP A 1 84 ? -13.254 7.918 -7.249 1.00 90.69 84 ASP A N 1
ATOM 681 C CA . ASP A 1 84 ? -13.096 8.346 -8.638 1.00 90.69 84 ASP A CA 1
ATOM 682 C C . ASP A 1 84 ? -11.722 7.882 -9.160 1.00 90.69 84 ASP A C 1
ATOM 684 O O . ASP A 1 84 ? -10.828 7.578 -8.367 1.00 90.69 84 ASP A O 1
ATOM 688 N N . GLU A 1 85 ? -11.558 7.816 -10.482 1.00 91.69 85 GLU A N 1
ATOM 689 C CA . GLU A 1 85 ? -10.337 7.322 -11.142 1.00 91.69 85 GLU A CA 1
ATOM 690 C C . GLU A 1 85 ? -9.088 8.142 -10.773 1.00 91.69 85 GLU A C 1
ATOM 692 O O . GLU A 1 85 ? -8.049 7.574 -10.442 1.00 91.69 85 GLU A O 1
ATOM 697 N N . GLU A 1 86 ? -9.195 9.475 -10.726 1.00 93.81 86 GLU A N 1
ATOM 698 C CA . GLU A 1 86 ? -8.061 10.362 -10.434 1.00 93.81 86 GLU A CA 1
ATOM 699 C C . GLU A 1 86 ? -7.526 10.146 -9.009 1.00 93.81 86 GLU A C 1
ATOM 701 O O . GLU A 1 86 ? -6.312 10.067 -8.786 1.00 93.81 86 GLU A O 1
ATOM 706 N N . THR A 1 87 ? -8.423 10.042 -8.029 1.00 94.75 87 THR A N 1
ATOM 707 C CA . THR A 1 87 ? -8.076 9.760 -6.632 1.00 94.75 87 THR A CA 1
ATOM 708 C C . THR A 1 87 ? -7.424 8.385 -6.496 1.00 94.75 87 THR A C 1
ATOM 710 O O . THR A 1 87 ? -6.411 8.249 -5.800 1.00 94.75 87 THR A O 1
ATOM 713 N N . VAL A 1 88 ? -7.976 7.364 -7.157 1.00 95.50 88 VAL A N 1
ATOM 714 C CA . VAL A 1 88 ? -7.437 5.999 -7.101 1.00 95.50 88 VAL A CA 1
ATOM 715 C C . VAL A 1 88 ? -6.049 5.930 -7.734 1.00 95.50 88 VAL A C 1
ATOM 717 O O . VAL A 1 88 ? -5.144 5.345 -7.138 1.00 95.50 88 VAL A O 1
ATOM 720 N N . ASP A 1 89 ? -5.836 6.575 -8.878 1.00 94.00 89 ASP A N 1
ATOM 721 C CA . ASP A 1 89 ? -4.532 6.595 -9.543 1.00 94.00 89 ASP A CA 1
ATOM 722 C C . ASP A 1 89 ? -3.463 7.306 -8.710 1.00 94.00 89 ASP A C 1
ATOM 724 O O . ASP A 1 89 ? -2.329 6.818 -8.593 1.00 94.00 89 ASP A O 1
ATOM 728 N N . LYS A 1 90 ? -3.820 8.417 -8.051 1.00 95.50 90 LYS A N 1
ATOM 729 C CA . LYS A 1 90 ? -2.936 9.081 -7.078 1.00 95.50 90 LYS A CA 1
ATOM 730 C C . LYS A 1 90 ? -2.603 8.161 -5.910 1.00 95.50 90 LYS A C 1
ATOM 732 O O . LYS A 1 90 ? -1.439 8.081 -5.519 1.00 95.50 90 LYS A O 1
ATOM 737 N N . PHE A 1 91 ? -3.591 7.448 -5.375 1.00 97.06 91 PHE A N 1
ATOM 738 C CA . PHE A 1 91 ? -3.392 6.516 -4.268 1.00 97.06 91 PHE A CA 1
ATOM 739 C C . PHE A 1 91 ? -2.476 5.347 -4.655 1.00 97.06 91 PHE A C 1
ATOM 741 O O . PHE A 1 91 ? -1.529 5.036 -3.930 1.00 97.06 91 PHE A O 1
ATOM 748 N N . LEU A 1 92 ? -2.704 4.731 -5.818 1.00 95.75 92 LEU A N 1
ATOM 749 C CA . LEU A 1 92 ? -1.887 3.631 -6.336 1.00 95.75 92 LEU A CA 1
ATOM 750 C C . LEU A 1 92 ? -0.443 4.072 -6.592 1.00 95.75 92 LEU A C 1
ATOM 752 O O . LEU A 1 92 ? 0.493 3.398 -6.153 1.00 95.75 92 LEU A O 1
ATOM 756 N N . SER A 1 93 ? -0.261 5.236 -7.219 1.00 94.38 93 SER A N 1
ATOM 757 C CA . SER A 1 93 ? 1.061 5.832 -7.441 1.00 94.38 93 SER A CA 1
ATOM 758 C C . SER A 1 93 ? 1.774 6.107 -6.118 1.00 94.38 93 SER A C 1
ATOM 760 O O . SER A 1 93 ? 2.949 5.773 -5.960 1.00 94.38 93 SER A O 1
ATOM 762 N N . ALA A 1 94 ? 1.049 6.653 -5.138 1.00 95.88 94 ALA A N 1
ATOM 763 C CA . ALA A 1 94 ? 1.586 6.937 -3.819 1.00 95.88 94 ALA A CA 1
ATOM 764 C C . ALA A 1 94 ? 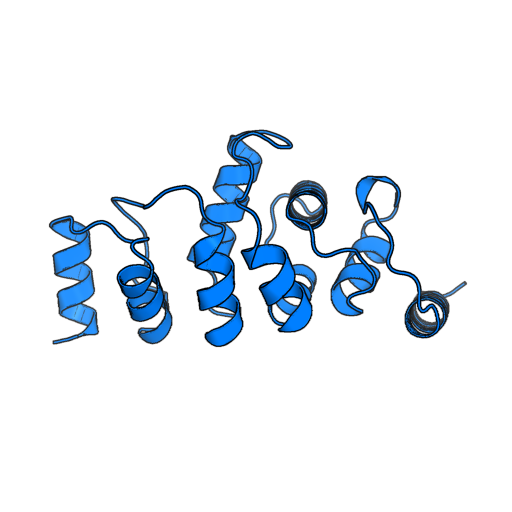1.979 5.666 -3.057 1.00 95.88 94 ALA A C 1
ATOM 766 O O . ALA A 1 94 ? 2.981 5.699 -2.356 1.00 95.88 94 ALA A O 1
ATOM 767 N N . ILE A 1 95 ? 1.250 4.550 -3.201 1.00 96.56 95 ILE A N 1
ATOM 768 C CA . ILE A 1 95 ? 1.647 3.250 -2.632 1.00 96.56 95 ILE A CA 1
ATOM 769 C C . ILE A 1 95 ? 2.915 2.735 -3.307 1.00 96.56 95 ILE A C 1
ATOM 771 O O . ILE A 1 95 ? 3.865 2.360 -2.622 1.00 96.56 95 ILE A O 1
ATOM 775 N N . ILE A 1 96 ? 2.934 2.691 -4.640 1.00 95.31 96 ILE A N 1
ATOM 776 C CA . ILE A 1 96 ? 4.030 2.086 -5.405 1.00 95.31 96 ILE A CA 1
ATOM 777 C C . ILE A 1 96 ? 5.339 2.822 -5.173 1.00 95.31 96 ILE A C 1
ATOM 779 O O . ILE A 1 96 ? 6.369 2.182 -4.972 1.00 95.31 96 ILE A O 1
ATOM 783 N N . LEU A 1 97 ? 5.298 4.149 -5.153 1.00 94.56 97 LEU A N 1
ATOM 784 C CA . LEU A 1 97 ? 6.483 4.981 -4.977 1.00 94.56 97 LEU A CA 1
ATOM 785 C C . LEU A 1 97 ? 6.833 5.216 -3.495 1.00 94.56 97 LEU A C 1
ATOM 787 O O . LEU A 1 97 ? 7.719 6.014 -3.194 1.00 94.56 97 LEU A O 1
ATOM 791 N N . ASN A 1 98 ? 6.181 4.516 -2.558 1.00 95.81 98 ASN A N 1
ATOM 792 C CA . ASN A 1 98 ? 6.467 4.646 -1.133 1.00 95.81 98 ASN A CA 1
ATOM 793 C C . ASN A 1 98 ? 7.650 3.767 -0.687 1.00 95.81 98 ASN A C 1
ATOM 795 O O . ASN A 1 98 ? 7.647 2.542 -0.846 1.00 95.81 98 ASN A O 1
ATOM 799 N N . SER A 1 99 ? 8.642 4.388 -0.048 1.00 95.56 99 SER A N 1
ATOM 800 C CA . SER A 1 99 ? 9.815 3.708 0.514 1.00 95.56 99 SER A CA 1
ATOM 801 C C . SER A 1 99 ? 9.645 3.257 1.974 1.00 95.56 99 SER A C 1
ATOM 803 O O . SER A 1 99 ? 10.441 2.447 2.448 1.00 95.56 99 SER A O 1
ATOM 805 N N . GLU A 1 100 ? 8.617 3.738 2.679 1.00 97.12 100 GLU A N 1
ATOM 806 C CA . GLU A 1 100 ? 8.393 3.538 4.120 1.00 97.12 100 GLU A CA 1
ATOM 807 C C . GLU A 1 100 ? 7.486 2.338 4.448 1.00 97.12 100 GLU A C 1
ATOM 809 O O . GLU A 1 100 ? 7.548 1.782 5.551 1.00 97.12 100 GLU A O 1
ATOM 814 N N . ILE A 1 101 ? 6.659 1.879 3.501 1.00 98.12 101 ILE A N 1
ATOM 815 C CA . ILE A 1 101 ? 5.966 0.592 3.632 1.00 98.12 101 ILE A CA 1
ATOM 816 C C . ILE A 1 101 ? 7.050 -0.488 3.715 1.00 98.12 101 ILE A C 1
ATOM 818 O O . ILE A 1 101 ? 7.934 -0.549 2.870 1.00 98.12 101 ILE A O 1
ATOM 822 N N . ASN A 1 102 ? 7.019 -1.372 4.706 1.00 97.81 102 ASN A N 1
ATOM 823 C CA . ASN A 1 102 ? 8.010 -2.430 4.859 1.00 97.81 102 ASN A CA 1
ATOM 824 C C . ASN A 1 102 ? 7.908 -3.460 3.720 1.00 97.81 102 ASN A C 1
ATOM 826 O O . ASN A 1 102 ? 6.871 -3.620 3.079 1.00 97.81 102 ASN A O 1
ATOM 830 N N . ASN A 1 103 ? 9.000 -4.167 3.432 1.00 98.00 103 ASN A N 1
ATOM 831 C CA . ASN A 1 103 ? 9.081 -5.057 2.267 1.00 98.00 103 ASN A CA 1
ATOM 832 C C . ASN A 1 103 ? 8.093 -6.232 2.302 1.00 98.00 103 ASN A C 1
ATOM 834 O O . ASN A 1 103 ? 7.583 -6.620 1.251 1.00 98.00 103 ASN A O 1
ATOM 838 N N . GLU A 1 104 ? 7.793 -6.773 3.485 1.00 97.69 104 GLU A N 1
ATOM 839 C CA . GLU A 1 104 ? 6.824 -7.865 3.630 1.00 97.69 104 GLU A CA 1
ATOM 840 C C . GLU A 1 104 ? 5.416 -7.402 3.238 1.00 97.69 104 GLU A C 1
ATOM 842 O O . GLU A 1 104 ? 4.786 -8.001 2.365 1.00 97.69 104 GLU A O 1
ATOM 847 N N . SER A 1 105 ? 4.962 -6.295 3.824 1.00 98.25 105 SER A N 1
ATOM 848 C CA . SER A 1 105 ? 3.626 -5.738 3.592 1.00 98.25 105 SER A CA 1
ATOM 849 C C . SER A 1 105 ? 3.494 -5.208 2.170 1.00 98.25 105 SER A C 1
ATOM 851 O O . SER A 1 105 ? 2.507 -5.486 1.497 1.00 98.25 105 SER A O 1
ATOM 853 N N . TYR A 1 106 ? 4.527 -4.531 1.665 1.00 98.31 106 TYR A N 1
ATOM 854 C CA . TYR A 1 106 ? 4.573 -4.039 0.290 1.00 98.31 106 TYR A CA 1
ATOM 855 C C . TYR A 1 106 ? 4.368 -5.173 -0.720 1.00 98.31 106 TYR A C 1
ATOM 857 O O . TYR A 1 106 ? 3.500 -5.081 -1.579 1.00 98.31 106 TYR A O 1
ATOM 865 N N . SER A 1 107 ? 5.086 -6.290 -0.565 1.00 97.56 107 SER A N 1
ATOM 866 C CA . SER A 1 107 ? 4.928 -7.471 -1.426 1.00 97.56 107 SER A CA 1
ATOM 867 C C . SER A 1 107 ? 3.503 -8.048 -1.398 1.00 97.56 107 SER A C 1
ATOM 869 O O . SER A 1 107 ? 2.994 -8.489 -2.426 1.00 97.56 107 SER A O 1
ATOM 871 N N . MET A 1 108 ? 2.832 -8.033 -0.238 1.00 98.00 108 MET A N 1
ATOM 872 C CA . MET A 1 108 ? 1.422 -8.437 -0.135 1.00 98.00 108 MET A CA 1
ATOM 873 C C . MET A 1 108 ? 0.511 -7.456 -0.879 1.00 98.00 108 MET A C 1
ATOM 875 O O . MET A 1 108 ? -0.292 -7.877 -1.707 1.00 98.00 108 MET A O 1
ATOM 879 N N . ILE A 1 109 ? 0.684 -6.158 -0.633 1.00 98.06 109 ILE A N 1
ATOM 880 C CA . ILE A 1 109 ? -0.131 -5.075 -1.195 1.00 98.06 109 ILE A CA 1
ATOM 881 C C . ILE A 1 109 ? -0.019 -5.001 -2.721 1.00 98.06 109 ILE A C 1
ATOM 883 O O . ILE A 1 109 ? -1.024 -4.774 -3.393 1.00 98.06 109 ILE A O 1
ATOM 887 N N . LEU A 1 110 ? 1.161 -5.257 -3.299 1.00 97.44 110 LEU A N 1
ATOM 888 C CA . LEU A 1 110 ? 1.333 -5.275 -4.757 1.00 97.44 110 LEU A CA 1
ATOM 889 C C . LEU A 1 110 ? 0.377 -6.262 -5.448 1.00 97.44 110 LEU A C 1
ATOM 891 O O . LEU A 1 110 ? -0.025 -6.029 -6.589 1.00 97.44 110 LEU A O 1
ATOM 895 N N . LYS A 1 111 ? -0.057 -7.331 -4.765 1.00 96.31 111 LYS A N 1
ATOM 896 C CA . LYS A 1 111 ? -1.045 -8.278 -5.305 1.00 96.31 111 LYS A CA 1
ATOM 897 C C . LYS A 1 111 ? -2.414 -7.646 -5.510 1.00 96.31 111 LYS A C 1
ATOM 899 O O . LYS A 1 111 ? -3.137 -8.101 -6.391 1.00 96.31 111 LYS A O 1
ATOM 904 N N . SER A 1 112 ? -2.761 -6.605 -4.764 1.00 97.12 112 SER A N 1
ATOM 905 C CA . SER A 1 112 ? -4.033 -5.889 -4.894 1.00 97.12 112 SER A CA 1
ATOM 906 C C . SER A 1 112 ? -4.038 -4.887 -6.040 1.00 97.12 112 SER A C 1
ATOM 908 O O . SER A 1 112 ? -5.105 -4.499 -6.509 1.00 97.12 112 SER A O 1
ATOM 910 N N . ILE A 1 113 ? -2.866 -4.496 -6.541 1.00 95.62 113 ILE A N 1
ATOM 911 C CA . ILE A 1 113 ? -2.761 -3.535 -7.638 1.00 95.62 113 ILE A CA 1
ATOM 912 C C . ILE A 1 113 ? -3.254 -4.207 -8.935 1.00 95.62 113 ILE A C 1
ATOM 914 O O . ILE A 1 113 ? -2.779 -5.305 -9.280 1.00 95.62 113 ILE A O 1
ATOM 918 N N . PRO A 1 114 ? -4.244 -3.621 -9.635 1.00 92.06 114 PRO A N 1
ATOM 919 C CA . PRO A 1 114 ? -4.918 -4.293 -10.745 1.00 92.06 114 PRO A CA 1
ATOM 920 C C . PRO A 1 114 ? -4.105 -4.299 -12.043 1.00 92.06 114 PRO A C 1
ATOM 922 O O . PRO A 1 114 ? -4.244 -5.237 -12.822 1.00 92.06 114 PRO A O 1
ATOM 925 N N . TYR A 1 115 ? -3.213 -3.332 -12.243 1.00 89.50 115 TYR A N 1
ATOM 926 C CA . TYR A 1 115 ? -2.433 -3.189 -13.471 1.00 89.50 115 TYR A CA 1
ATOM 927 C C . TYR A 1 115 ? -0.917 -3.219 -13.212 1.00 89.50 115 TYR A C 1
ATOM 929 O O . TYR A 1 115 ? -0.463 -3.474 -12.087 1.00 89.50 115 TYR A O 1
ATOM 937 N N . TYR A 1 116 ? -0.151 -3.064 -14.287 1.00 89.06 116 TYR A N 1
ATOM 938 C CA . TYR A 1 116 ? 1.299 -2.889 -14.313 1.00 89.06 116 TYR A CA 1
ATOM 939 C C . TYR A 1 116 ? 1.612 -1.528 -14.943 1.00 89.06 116 TYR A C 1
ATOM 941 O O . TYR A 1 116 ? 0.746 -0.934 -15.584 1.00 89.06 116 TYR A O 1
ATOM 949 N N . TYR A 1 117 ? 2.836 -1.039 -14.764 1.00 88.25 117 TYR A N 1
ATOM 950 C CA . TYR A 1 117 ? 3.240 0.276 -15.249 1.00 88.25 117 TYR A CA 1
ATOM 951 C C . TYR A 1 117 ? 4.357 0.150 -16.278 1.00 88.25 117 TYR A C 1
ATOM 953 O O . TYR A 1 117 ? 5.394 -0.457 -16.003 1.00 88.25 117 TYR A O 1
ATOM 961 N N . ASP A 1 118 ? 4.166 0.760 -17.446 1.00 83.12 118 ASP A N 1
ATOM 962 C CA . ASP A 1 118 ? 5.188 0.816 -18.498 1.00 83.12 118 ASP A CA 1
ATOM 963 C C . ASP A 1 118 ? 6.323 1.794 -18.164 1.00 83.12 118 ASP A C 1
ATOM 965 O O . ASP A 1 118 ? 7.463 1.586 -18.576 1.00 83.12 118 ASP A O 1
ATOM 969 N N . SER A 1 119 ? 6.031 2.830 -17.379 1.00 82.50 119 SER A N 1
ATOM 970 C CA . SER A 1 119 ? 7.007 3.809 -16.900 1.00 82.50 119 SER A CA 1
ATOM 971 C C . SER A 1 119 ? 6.673 4.196 -15.457 1.00 82.50 119 SER A C 1
ATOM 973 O O . SER A 1 119 ? 5.518 4.484 -15.133 1.00 82.50 119 SER A O 1
ATOM 975 N N . LEU A 1 120 ? 7.677 4.143 -14.578 1.00 83.12 120 LEU A N 1
ATOM 976 C CA . LEU A 1 120 ? 7.603 4.540 -13.170 1.00 83.12 120 LEU A CA 1
ATOM 977 C C . LEU A 1 120 ? 8.910 5.224 -12.780 1.00 83.12 120 LEU A C 1
ATOM 979 O O . LEU A 1 120 ? 9.985 4.692 -13.047 1.00 83.12 120 LEU A O 1
ATOM 983 N N . ALA A 1 121 ? 8.806 6.340 -12.058 1.00 86.62 121 ALA A N 1
ATOM 984 C CA . ALA A 1 121 ? 9.950 7.056 -11.498 1.00 86.62 121 ALA A CA 1
ATOM 985 C C . ALA A 1 121 ? 10.530 6.318 -10.272 1.00 86.62 121 ALA A C 1
ATOM 987 O O . ALA A 1 121 ? 10.380 6.741 -9.122 1.00 86.62 121 ALA A O 1
ATOM 988 N N . VAL A 1 122 ? 11.129 5.149 -10.510 1.00 86.19 122 VAL A N 1
ATOM 989 C CA . VAL A 1 122 ? 11.670 4.258 -9.469 1.00 86.19 122 VAL A CA 1
ATOM 990 C C . VAL A 1 122 ? 13.067 4.661 -8.992 1.00 86.19 122 VAL A C 1
ATOM 992 O O . VAL A 1 122 ? 13.613 4.010 -8.108 1.00 86.19 122 VAL A O 1
ATOM 995 N N . GLU A 1 123 ? 13.662 5.725 -9.535 1.00 84.38 123 GLU A N 1
ATOM 996 C CA . GLU A 1 123 ? 15.052 6.130 -9.269 1.00 84.38 123 GLU A CA 1
ATOM 997 C C . GLU A 1 123 ? 15.297 6.442 -7.789 1.00 84.38 123 GLU A C 1
ATOM 999 O O . GLU A 1 123 ? 16.399 6.247 -7.281 1.00 84.38 123 GLU A O 1
ATOM 1004 N N . ASN A 1 124 ? 14.257 6.904 -7.092 1.00 86.31 124 ASN A N 1
ATOM 1005 C CA . ASN A 1 124 ? 14.311 7.244 -5.671 1.00 86.31 124 ASN A CA 1
ATOM 1006 C C . ASN A 1 124 ? 13.867 6.092 -4.754 1.00 86.31 124 ASN A C 1
ATOM 1008 O O . ASN A 1 124 ? 13.870 6.246 -3.530 1.00 86.31 124 ASN A O 1
ATOM 1012 N N . LEU A 1 125 ? 13.462 4.949 -5.316 1.00 91.75 125 LEU A N 1
ATOM 1013 C CA . LEU A 1 125 ? 13.077 3.788 -4.527 1.00 91.75 125 LEU A CA 1
ATOM 1014 C C . LEU A 1 125 ? 14.308 2.988 -4.081 1.00 91.75 125 LEU A C 1
ATOM 1016 O O . LEU A 1 125 ? 15.261 2.821 -4.846 1.00 91.75 125 LEU A O 1
ATOM 1020 N N . PRO A 1 126 ? 14.283 2.412 -2.866 1.00 92.56 126 PRO A N 1
ATOM 1021 C CA . PRO A 1 126 ? 15.264 1.414 -2.467 1.00 92.56 126 PRO A CA 1
ATOM 1022 C C . PRO A 1 126 ? 15.288 0.240 -3.449 1.00 92.56 126 PRO A C 1
ATOM 1024 O O . PRO A 1 126 ? 14.241 -0.197 -3.934 1.00 92.56 126 PRO A O 1
ATOM 1027 N N . LYS A 1 127 ? 16.474 -0.323 -3.689 1.00 90.19 127 LYS A N 1
ATOM 1028 C CA . LYS A 1 127 ? 16.674 -1.444 -4.618 1.00 90.19 127 LYS A CA 1
ATOM 1029 C C . LYS A 1 127 ? 15.710 -2.604 -4.354 1.00 90.19 127 LYS A C 1
ATOM 1031 O O . LYS A 1 127 ? 15.123 -3.144 -5.287 1.00 90.19 127 LYS A O 1
ATOM 1036 N N . GLU A 1 128 ? 15.487 -2.947 -3.089 1.00 93.44 128 GLU A N 1
AT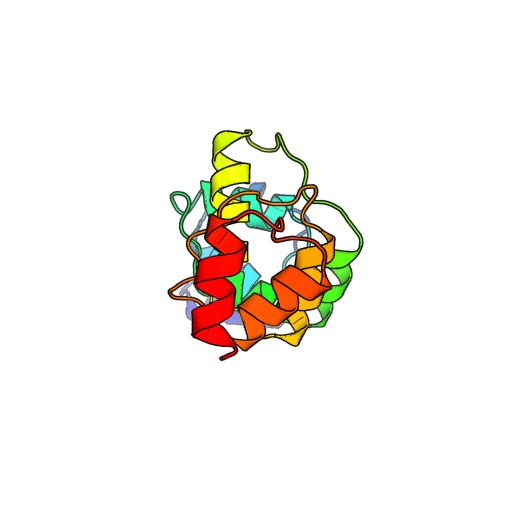OM 1037 C CA . GLU A 1 128 ? 14.593 -4.033 -2.685 1.00 93.44 128 GLU A CA 1
ATOM 1038 C C . GLU A 1 128 ? 13.136 -3.777 -3.110 1.00 93.44 128 GLU A C 1
ATOM 1040 O O . GLU A 1 128 ? 12.406 -4.721 -3.406 1.00 93.44 128 GLU A O 1
ATOM 1045 N N . LYS A 1 129 ? 12.694 -2.512 -3.181 1.00 94.94 129 LYS A N 1
ATOM 1046 C CA . LYS A 1 129 ? 11.362 -2.159 -3.705 1.00 94.94 129 LYS A CA 1
ATOM 1047 C C . LYS A 1 129 ? 11.267 -2.420 -5.193 1.00 94.94 129 LYS A C 1
ATOM 1049 O O . LYS A 1 129 ? 10.290 -3.013 -5.644 1.00 94.94 129 LYS A O 1
ATOM 1054 N N . VAL A 1 130 ? 12.300 -2.025 -5.928 1.00 92.62 130 VAL A N 1
ATOM 1055 C CA . VAL A 1 130 ? 12.387 -2.258 -7.370 1.00 92.62 130 VAL A CA 1
ATOM 1056 C C . VAL A 1 130 ? 12.372 -3.762 -7.662 1.00 92.62 130 VAL A C 1
ATOM 1058 O O . VAL A 1 130 ? 11.593 -4.215 -8.498 1.00 92.62 130 VAL A O 1
ATOM 1061 N N . GLU A 1 131 ? 13.126 -4.566 -6.905 1.00 91.94 131 GLU A N 1
ATOM 1062 C CA . GLU A 1 131 ? 13.086 -6.036 -7.000 1.00 91.94 131 GLU A CA 1
ATOM 1063 C C . GLU A 1 131 ? 11.679 -6.603 -6.753 1.00 91.94 131 GLU A C 1
ATOM 1065 O O . GLU A 1 131 ? 11.225 -7.492 -7.480 1.00 91.94 131 GLU A O 1
ATOM 1070 N N . LEU A 1 132 ? 10.962 -6.087 -5.748 1.00 95.31 132 LEU A N 1
ATOM 1071 C CA . LEU A 1 132 ? 9.595 -6.515 -5.445 1.00 95.31 132 LEU A CA 1
ATOM 1072 C C . LEU A 1 132 ? 8.595 -6.128 -6.539 1.00 95.31 132 LEU A C 1
ATOM 1074 O O . LEU A 1 132 ? 7.696 -6.924 -6.821 1.00 95.31 132 LEU A O 1
ATOM 1078 N N . LEU A 1 133 ? 8.747 -4.958 -7.163 1.00 94.31 133 LEU A N 1
ATOM 1079 C CA . LEU A 1 133 ? 7.914 -4.532 -8.291 1.00 94.31 133 LEU A CA 1
ATOM 1080 C C . LEU A 1 133 ? 8.083 -5.463 -9.492 1.00 94.31 133 LEU A C 1
ATOM 1082 O O . LEU A 1 133 ? 7.087 -5.896 -10.068 1.00 94.31 133 LEU A O 1
ATOM 1086 N N . ILE A 1 134 ? 9.323 -5.833 -9.822 1.00 90.19 134 ILE A N 1
ATOM 1087 C CA . ILE A 1 134 ? 9.615 -6.793 -10.897 1.00 90.19 134 ILE A CA 1
ATOM 1088 C C . ILE A 1 134 ? 9.027 -8.162 -10.555 1.00 90.19 134 ILE A C 1
ATOM 1090 O O . ILE A 1 134 ? 8.317 -8.752 -11.359 1.00 90.19 134 ILE A O 1
ATOM 1094 N N . LYS A 1 135 ? 9.278 -8.663 -9.338 1.00 92.06 135 LYS A N 1
ATOM 1095 C CA . LYS A 1 135 ? 8.827 -9.994 -8.902 1.00 92.06 135 LYS A CA 1
ATOM 1096 C C . LYS A 1 135 ? 7.302 -10.152 -8.896 1.00 92.06 135 LYS A C 1
ATOM 1098 O O . LYS A 1 135 ? 6.815 -11.274 -8.993 1.00 92.06 135 LYS A O 1
ATOM 1103 N N . ASN A 1 136 ? 6.565 -9.057 -8.723 1.00 93.88 136 ASN A N 1
ATOM 1104 C CA . ASN A 1 136 ? 5.101 -9.045 -8.723 1.00 93.88 136 ASN A CA 1
ATOM 1105 C C . ASN A 1 136 ? 4.508 -8.554 -10.058 1.00 93.88 136 ASN A C 1
ATOM 1107 O O . ASN A 1 136 ? 3.333 -8.179 -10.089 1.00 93.88 136 ASN A O 1
ATOM 1111 N N . ASP A 1 137 ? 5.304 -8.534 -11.133 1.00 91.81 137 ASP A N 1
ATOM 1112 C CA . ASP A 1 137 ? 4.898 -8.142 -12.488 1.00 91.81 137 ASP A CA 1
ATOM 1113 C C . ASP A 1 137 ? 4.253 -6.744 -12.548 1.00 91.81 137 ASP A C 1
ATOM 1115 O O . ASP A 1 137 ? 3.253 -6.522 -13.233 1.00 91.81 137 ASP A O 1
ATOM 1119 N N . LYS A 1 138 ? 4.792 -5.788 -11.775 1.00 93.25 138 LYS A N 1
ATOM 1120 C CA . LYS A 1 138 ? 4.278 -4.407 -11.677 1.00 93.25 138 LYS A CA 1
ATOM 1121 C C . LYS A 1 138 ? 5.056 -3.381 -12.478 1.00 93.25 138 LYS A C 1
ATOM 1123 O O . LYS A 1 138 ? 4.534 -2.294 -12.708 1.00 93.25 138 LYS A O 1
ATOM 1128 N N . LEU A 1 139 ? 6.248 -3.739 -12.936 1.00 87.75 139 LEU A N 1
ATOM 1129 C CA . LEU A 1 139 ? 7.088 -2.900 -13.777 1.00 87.75 139 LEU A CA 1
ATOM 1130 C C . LEU A 1 139 ? 7.256 -3.563 -15.148 1.00 87.75 139 LEU A C 1
ATOM 1132 O O . LEU A 1 139 ? 7.779 -4.674 -15.239 1.00 87.75 139 LEU A O 1
ATOM 1136 N N . GLY A 1 140 ? 6.806 -2.889 -16.205 1.00 79.81 140 GLY A N 1
ATOM 1137 C CA . GLY A 1 140 ? 6.968 -3.345 -17.583 1.00 79.81 140 GLY A CA 1
ATOM 1138 C C . GLY A 1 140 ? 8.433 -3.313 -18.024 1.00 79.81 140 GLY A C 1
ATOM 1139 O O . GLY A 1 140 ? 9.209 -2.456 -17.604 1.00 79.81 140 GLY A O 1
ATOM 1140 N N . LEU A 1 141 ? 8.835 -4.232 -18.903 1.00 71.50 141 LEU A N 1
ATOM 1141 C CA . LEU A 1 141 ? 10.191 -4.274 -19.465 1.00 71.50 141 LEU A CA 1
ATOM 1142 C C . LEU A 1 141 ? 10.324 -3.326 -20.669 1.00 71.50 141 LEU A C 1
ATOM 1144 O O . LEU A 1 141 ? 10.506 -3.766 -21.803 1.00 71.50 141 LEU A O 1
ATOM 1148 N N . THR A 1 142 ? 10.207 -2.021 -20.430 1.00 75.31 142 THR A N 1
ATOM 1149 C CA . THR A 1 142 ? 10.488 -0.985 -21.436 1.00 75.31 142 THR A CA 1
ATOM 1150 C C . THR A 1 142 ? 11.992 -0.703 -21.526 1.00 75.31 142 THR A C 1
ATOM 1152 O O . THR A 1 142 ? 12.751 -1.042 -20.619 1.00 75.31 142 THR A O 1
ATOM 1155 N N . GLU A 1 143 ? 12.456 -0.092 -22.621 1.00 74.00 143 GLU A N 1
ATOM 1156 C CA . GLU A 1 143 ? 13.872 0.291 -22.781 1.00 74.00 143 GLU A CA 1
ATOM 1157 C C . GLU A 1 143 ? 14.330 1.280 -21.691 1.00 74.00 143 GLU A C 1
ATOM 1159 O O . GLU A 1 143 ? 15.446 1.174 -21.171 1.00 74.00 143 GLU A O 1
ATOM 1164 N N . GLU A 1 144 ? 13.434 2.191 -21.299 1.00 75.25 144 GLU A N 1
ATOM 1165 C CA . GLU A 1 144 ? 13.615 3.120 -20.181 1.00 75.25 144 GLU A CA 1
ATOM 1166 C C . GLU A 1 144 ? 13.812 2.355 -18.866 1.00 75.25 144 GLU A C 1
ATOM 1168 O O . GLU A 1 144 ? 14.872 2.465 -18.244 1.00 75.25 144 GLU A O 1
ATOM 1173 N N . ASN A 1 145 ? 12.861 1.484 -18.501 1.00 74.00 145 ASN A N 1
ATOM 1174 C CA . ASN A 1 145 ? 12.962 0.688 -17.278 1.00 74.00 145 ASN A CA 1
ATOM 1175 C C . ASN A 1 145 ? 14.195 -0.219 -17.301 1.00 74.00 145 ASN A C 1
ATOM 1177 O O . ASN A 1 145 ? 14.892 -0.320 -16.298 1.00 74.00 145 ASN A O 1
ATOM 1181 N N . TYR A 1 146 ? 14.530 -0.837 -18.436 1.00 75.75 146 TYR A N 1
ATOM 1182 C CA . TYR A 1 146 ? 15.739 -1.653 -18.571 1.00 75.75 146 TYR A CA 1
ATOM 1183 C C . TYR A 1 146 ? 17.015 -0.850 -18.285 1.00 75.75 146 TYR A C 1
ATOM 1185 O O . TYR A 1 146 ? 17.919 -1.342 -17.607 1.00 75.75 146 TYR A O 1
ATOM 1193 N N . THR A 1 147 ? 17.089 0.393 -18.764 1.00 76.50 147 THR A N 1
ATOM 1194 C CA . THR A 1 147 ? 18.233 1.280 -18.519 1.00 76.50 147 THR A CA 1
ATOM 1195 C C . THR A 1 147 ? 18.334 1.663 -17.044 1.00 76.50 147 THR A C 1
ATOM 1197 O O . THR A 1 147 ? 19.418 1.553 -16.465 1.00 76.50 147 THR A O 1
ATOM 1200 N N . THR A 1 148 ? 17.215 2.026 -16.413 1.00 75.75 148 THR A N 1
ATOM 1201 C CA . THR A 1 148 ? 17.159 2.321 -14.973 1.00 75.75 148 THR A CA 1
ATOM 1202 C C . THR A 1 148 ? 17.565 1.098 -14.151 1.00 75.75 148 THR A C 1
ATOM 1204 O O . THR A 1 148 ? 18.458 1.184 -13.309 1.00 75.75 148 THR A O 1
ATOM 1207 N N . LEU A 1 149 ? 17.010 -0.078 -14.463 1.00 78.50 149 LEU A N 1
ATOM 1208 C CA . LEU A 1 149 ? 17.378 -1.349 -13.836 1.00 78.50 149 LEU A CA 1
ATOM 1209 C C . LEU A 1 149 ? 18.870 -1.649 -14.002 1.00 78.50 149 LEU A C 1
ATOM 1211 O O . LEU A 1 149 ? 19.519 -2.085 -13.053 1.00 78.50 149 LEU A O 1
ATOM 1215 N N . LYS A 1 150 ? 19.457 -1.362 -15.168 1.00 78.69 150 LYS A N 1
ATOM 1216 C CA . LYS A 1 150 ? 20.891 -1.563 -15.371 1.00 78.69 150 LYS A CA 1
ATOM 1217 C C . LYS A 1 150 ? 21.726 -0.789 -14.343 1.00 78.69 150 LYS A C 1
ATOM 1219 O O . LYS A 1 150 ? 22.668 -1.359 -13.814 1.00 78.69 150 LYS A O 1
ATOM 1224 N N . GLY A 1 151 ? 21.349 0.447 -14.010 1.00 75.94 151 GLY A N 1
ATOM 1225 C CA . GLY A 1 151 ? 22.028 1.245 -12.980 1.00 75.94 151 GLY A CA 1
ATOM 1226 C C . GLY A 1 151 ? 21.821 0.760 -11.536 1.00 75.94 151 GLY A C 1
ATOM 1227 O O . GLY A 1 151 ? 22.650 1.044 -10.677 1.00 75.94 151 GLY A O 1
ATOM 1228 N N . PHE A 1 152 ? 20.745 0.017 -11.249 1.00 72.62 152 PHE A N 1
ATOM 1229 C CA . PHE A 1 152 ? 20.486 -0.559 -9.918 1.00 72.62 152 PHE A CA 1
ATOM 1230 C C . PHE A 1 152 ? 21.236 -1.878 -9.661 1.00 72.62 152 PHE A C 1
ATOM 1232 O O . PHE A 1 152 ? 21.520 -2.234 -8.508 1.00 72.62 152 PHE A O 1
ATOM 1239 N N . PHE A 1 153 ? 21.492 -2.651 -10.718 1.00 72.25 153 PHE A N 1
ATOM 1240 C CA . PHE A 1 153 ? 21.947 -4.040 -10.608 1.00 72.25 153 PHE A CA 1
ATOM 1241 C C . PHE A 1 153 ? 23.352 -4.307 -11.163 1.00 72.25 153 PHE A C 1
ATOM 1243 O O . PHE A 1 153 ? 23.894 -5.371 -10.858 1.00 72.25 153 PHE A O 1
ATOM 1250 N N . PHE A 1 154 ? 23.940 -3.380 -11.925 1.00 60.59 154 PHE A N 1
ATOM 1251 C CA . PHE A 1 154 ? 25.261 -3.516 -12.552 1.00 60.59 154 PHE A CA 1
ATOM 1252 C C . PHE A 1 154 ? 26.149 -2.310 -12.250 1.00 60.59 154 PHE A C 1
ATOM 1254 O O . PHE A 1 154 ? 27.380 -2.522 -12.178 1.00 60.59 154 PHE A O 1
#

Solvent-accessible surface area (backbone atoms only — not comparable to full-atom values): 8822 Å² total; per-residue (Å²): 136,54,72,70,58,53,52,58,52,59,69,70,50,85,72,56,44,76,56,57,87,81,53,89,48,68,71,55,52,43,52,31,31,58,69,62,36,44,49,60,43,64,66,41,53,47,53,49,25,56,73,53,76,68,43,91,44,69,34,57,42,49,32,43,51,34,60,69,37,15,53,57,36,31,75,44,65,58,64,65,58,57,92,34,48,71,62,30,53,53,50,51,50,51,57,72,71,44,74,80,47,43,72,70,26,44,59,36,42,55,63,10,51,82,67,60,35,66,75,75,90,57,87,83,45,52,68,69,55,55,53,46,34,50,75,63,62,34,51,40,91,32,75,66,45,50,53,55,48,44,74,78,76,109